Protein AF-A0A533ZH49-F1 (afdb_monomer_lite)

Foldseek 3Di:
DDDDDDDDDDPDDDDDDPPDDPPPPPDPVCVLVVVLVVVLVLVVVLLCVDPVRVPPDPVNSCVVSVVCSVVVPKDFDDDPNHTHDIDD

Secondary structure (DSSP, 8-state):
------------------PPPS-TTS-GGGHHHHHHHHHHHHHHHHHHHSTTTTT--HHHHHHHHHHHHHHT--EEEEETTEEEEEE-

Structure (mmCIF, N/CA/C/O backbone):
data_AF-A0A533ZH49-F1
#
_entry.id   AF-A0A533ZH49-F1
#
loop_
_atom_site.group_PDB
_atom_site.id
_atom_site.type_symbol
_atom_site.label_atom_id
_atom_site.label_alt_id
_atom_site.label_comp_id
_atom_site.label_asym_id
_atom_site.label_entity_id
_atom_site.label_seq_id
_atom_site.pdbx_PDB_ins_code
_atom_site.Cartn_x
_atom_site.Cartn_y
_atom_site.Cartn_z
_atom_site.occupancy
_atom_site.B_iso_or_equiv
_atom_site.auth_seq_id
_atom_site.auth_comp_id
_atom_site.auth_asym_id
_atom_site.auth_atom_id
_atom_site.pdbx_PDB_model_num
ATOM 1 N N . MET A 1 1 ? 49.254 -19.374 74.803 1.00 42.31 1 MET A N 1
ATOM 2 C CA . MET A 1 1 ? 48.986 -20.671 74.149 1.00 42.31 1 MET A CA 1
ATOM 3 C C . MET A 1 1 ? 47.792 -20.500 73.227 1.00 42.31 1 MET A C 1
ATOM 5 O O . MET A 1 1 ? 46.705 -20.214 73.708 1.00 42.31 1 MET A O 1
ATOM 9 N N . MET A 1 2 ? 48.035 -20.581 71.916 1.00 44.97 2 MET A N 1
ATOM 10 C CA . MET A 1 2 ? 47.014 -20.697 70.871 1.00 44.97 2 MET A CA 1
ATOM 11 C C . MET A 1 2 ? 46.339 -22.072 70.930 1.00 44.97 2 MET A C 1
ATOM 13 O O . MET A 1 2 ? 47.032 -23.067 71.107 1.00 44.97 2 MET A O 1
ATOM 17 N N . THR A 1 3 ? 45.024 -22.110 70.714 1.00 60.50 3 THR A N 1
ATOM 18 C CA . THR A 1 3 ? 44.260 -23.044 69.851 1.00 60.50 3 THR A CA 1
ATOM 19 C C . THR A 1 3 ? 42.782 -22.655 70.012 1.00 60.50 3 THR A C 1
ATOM 21 O O . THR A 1 3 ? 42.271 -22.561 71.119 1.00 60.50 3 THR A O 1
ATOM 24 N N . SER A 1 4 ? 42.061 -22.278 68.960 1.00 49.19 4 SER A N 1
ATOM 25 C CA . SER A 1 4 ? 41.288 -23.268 68.214 1.00 49.19 4 SER A CA 1
ATOM 26 C C . SER A 1 4 ? 40.785 -22.725 66.873 1.00 49.19 4 SER A C 1
ATOM 28 O O . SER A 1 4 ? 40.148 -21.683 66.799 1.00 49.19 4 SER A O 1
ATOM 30 N N . HIS A 1 5 ? 41.107 -23.502 65.840 1.00 55.34 5 HIS A N 1
ATOM 31 C CA . HIS A 1 5 ? 40.254 -23.966 64.745 1.00 55.34 5 HIS A CA 1
ATOM 32 C C . HIS A 1 5 ? 39.397 -22.969 63.940 1.00 55.34 5 HIS A C 1
ATOM 34 O O . HIS A 1 5 ? 38.300 -22.564 64.304 1.00 55.34 5 HIS A O 1
ATOM 40 N N . ARG A 1 6 ? 39.908 -22.732 62.726 1.00 54.00 6 ARG A N 1
ATOM 41 C CA . ARG A 1 6 ? 39.209 -22.464 61.462 1.00 54.00 6 ARG A CA 1
ATOM 42 C C . ARG A 1 6 ? 37.858 -23.200 61.358 1.00 54.00 6 ARG A C 1
ATOM 44 O O . ARG A 1 6 ? 37.856 -24.427 61.326 1.00 54.00 6 ARG A O 1
ATOM 51 N N . SER A 1 7 ? 36.761 -22.456 61.183 1.00 47.44 7 SER A N 1
ATOM 52 C CA . SER A 1 7 ? 35.528 -22.964 60.568 1.00 47.44 7 SER A CA 1
ATOM 53 C C . SER A 1 7 ? 35.369 -22.332 59.193 1.00 47.44 7 SER A C 1
ATOM 55 O O . SER A 1 7 ? 35.267 -21.116 59.044 1.00 47.44 7 SER A O 1
ATOM 57 N N . THR A 1 8 ? 35.436 -23.199 58.196 1.00 59.09 8 THR A N 1
ATOM 58 C CA . THR A 1 8 ? 34.977 -22.998 56.825 1.00 59.09 8 THR A CA 1
ATOM 59 C C . THR A 1 8 ? 33.443 -22.933 56.772 1.00 59.09 8 THR A C 1
ATOM 61 O O . THR A 1 8 ? 32.794 -23.152 57.791 1.00 59.09 8 THR A O 1
ATOM 64 N N . ASP A 1 9 ? 32.925 -22.642 55.571 1.00 45.31 9 ASP A N 1
ATOM 65 C CA . ASP A 1 9 ? 31.527 -22.388 55.165 1.00 45.31 9 ASP A CA 1
ATOM 66 C C . ASP A 1 9 ? 31.046 -20.953 55.464 1.00 45.31 9 ASP A C 1
ATOM 68 O O . ASP A 1 9 ? 30.566 -20.652 56.545 1.00 45.31 9 ASP A O 1
ATOM 72 N N . GLN A 1 10 ? 31.176 -19.943 54.588 1.00 49.72 10 GLN A N 1
ATOM 73 C CA . GLN A 1 10 ? 31.023 -19.916 53.119 1.00 49.72 10 GLN A CA 1
ATOM 74 C C . GLN A 1 10 ? 29.739 -20.610 52.635 1.00 49.72 10 GLN A C 1
ATOM 76 O O . GLN A 1 10 ? 29.749 -21.442 51.735 1.00 49.72 10 GLN A O 1
ATOM 81 N N . VAL A 1 11 ? 28.598 -20.205 53.202 1.00 49.91 11 VAL A N 1
ATOM 82 C CA . VAL A 1 11 ? 27.306 -20.336 52.516 1.00 49.91 11 VAL A CA 1
ATOM 83 C C . VAL A 1 11 ? 27.252 -19.295 51.399 1.00 49.91 11 VAL A C 1
ATOM 85 O O . VAL A 1 11 ? 26.956 -18.119 51.601 1.00 49.91 11 VAL A O 1
ATOM 88 N N . SER A 1 12 ? 27.580 -19.763 50.198 1.00 50.59 12 SER A N 1
ATOM 89 C CA . SER A 1 12 ? 27.145 -19.168 48.942 1.00 50.59 12 SER A CA 1
ATOM 90 C C . SER A 1 12 ? 25.642 -19.395 48.775 1.00 50.59 12 SER A C 1
ATOM 92 O O . SER A 1 12 ? 25.186 -20.533 48.706 1.00 50.59 12 SER A O 1
ATOM 94 N N . GLY A 1 13 ? 24.883 -18.309 48.662 1.00 46.78 13 GLY A N 1
ATOM 95 C CA . GLY A 1 13 ? 23.530 -18.307 48.114 1.00 46.78 13 GLY A CA 1
ATOM 96 C C . GLY A 1 13 ? 23.479 -17.307 46.958 1.00 46.78 13 GLY A C 1
ATOM 97 O O . GLY A 1 13 ? 23.680 -16.118 47.204 1.00 46.78 13 GLY A O 1
ATOM 98 N N . PRO A 1 14 ? 23.275 -17.744 45.703 1.00 59.38 14 PRO A N 1
ATOM 99 C CA . PRO A 1 14 ? 23.176 -16.849 44.566 1.00 59.38 14 PRO A CA 1
ATOM 100 C C . PRO A 1 14 ? 21.719 -16.437 44.349 1.00 59.38 14 PRO A C 1
ATOM 102 O O . PRO A 1 14 ? 20.812 -17.263 44.388 1.00 59.38 14 PRO A O 1
ATOM 105 N N . GLY A 1 15 ? 21.516 -15.177 43.983 1.00 53.88 15 GLY A N 1
ATOM 106 C CA . GLY A 1 15 ? 20.378 -14.813 43.149 1.00 53.88 15 GLY A CA 1
ATOM 107 C C . GLY A 1 15 ? 19.353 -13.884 43.782 1.00 53.88 15 GLY A C 1
ATOM 108 O O . GLY A 1 15 ? 18.967 -14.010 44.934 1.00 53.88 15 GLY A O 1
ATOM 109 N N . ALA A 1 16 ? 18.876 -13.002 42.907 1.00 57.31 16 ALA A N 1
ATOM 110 C CA . ALA A 1 16 ? 17.655 -12.220 43.021 1.00 57.31 16 ALA A CA 1
ATOM 111 C C . ALA A 1 16 ? 17.681 -11.023 43.984 1.00 57.31 16 ALA A C 1
ATOM 113 O O . ALA A 1 16 ? 17.007 -11.025 45.000 1.00 57.31 16 ALA A O 1
ATOM 114 N N . ASP A 1 17 ? 18.325 -9.930 43.563 1.00 51.41 17 ASP A N 1
ATOM 115 C CA . ASP A 1 17 ? 17.574 -8.666 43.454 1.00 51.41 17 ASP A CA 1
ATOM 116 C C . ASP A 1 17 ? 18.201 -7.739 42.397 1.00 51.41 17 ASP A C 1
ATOM 118 O O . ASP A 1 17 ? 18.673 -6.635 42.661 1.00 51.41 17 ASP A O 1
ATOM 122 N N . ARG A 1 18 ? 18.261 -8.217 41.146 1.00 57.28 18 ARG A N 1
ATOM 123 C CA . ARG A 1 18 ? 18.518 -7.348 39.991 1.00 57.28 18 ARG A CA 1
ATOM 124 C C . ARG A 1 18 ? 17.175 -6.719 39.623 1.00 57.28 18 ARG A C 1
ATOM 126 O O . ARG A 1 18 ? 16.500 -7.204 38.718 1.00 57.28 18 ARG A O 1
ATOM 133 N N . ARG A 1 19 ? 16.746 -5.699 40.375 1.00 54.78 19 ARG A N 1
ATOM 134 C CA . ARG A 1 19 ? 15.539 -4.934 40.032 1.00 54.78 19 ARG A CA 1
ATOM 135 C C . ARG A 1 19 ? 15.681 -4.431 38.592 1.00 54.78 19 ARG A C 1
ATOM 137 O O . ARG A 1 19 ? 16.689 -3.789 38.290 1.00 54.78 19 ARG A O 1
ATOM 144 N N . PRO A 1 20 ? 14.732 -4.720 37.691 1.00 56.03 20 PRO A N 1
ATOM 145 C CA . PRO A 1 20 ? 14.753 -4.122 36.371 1.00 56.03 20 PRO A CA 1
ATOM 146 C C . PRO A 1 20 ? 14.484 -2.621 36.509 1.00 56.03 20 PRO A C 1
ATOM 148 O O . PRO A 1 20 ? 13.483 -2.199 37.087 1.00 56.03 20 PRO A O 1
ATOM 151 N N . SER A 1 21 ? 15.410 -1.822 35.989 1.00 55.31 21 SER A N 1
ATOM 152 C CA . SER A 1 21 ? 15.273 -0.382 35.799 1.00 55.31 21 SER A CA 1
ATOM 153 C C . SER A 1 21 ? 13.947 -0.055 35.094 1.00 55.31 21 SER A C 1
ATOM 155 O O . SER A 1 21 ? 13.643 -0.685 34.077 1.00 55.31 21 SER A O 1
ATOM 157 N N . PRO A 1 22 ? 13.171 0.952 35.530 1.00 55.91 22 PRO A N 1
ATOM 158 C CA . PRO A 1 22 ? 12.008 1.423 34.787 1.00 55.91 22 PRO A CA 1
ATOM 159 C C . PRO A 1 22 ? 12.472 2.340 33.642 1.00 55.91 22 PRO A C 1
ATOM 161 O O . PRO A 1 22 ? 12.233 3.538 33.656 1.00 55.91 22 PRO A O 1
ATOM 164 N N . SER A 1 23 ? 13.186 1.785 32.658 1.00 54.41 23 SER A N 1
ATOM 165 C CA . SER A 1 23 ? 13.593 2.507 31.438 1.00 54.41 23 SER A CA 1
ATOM 166 C C . SER A 1 23 ? 12.684 2.203 30.240 1.00 54.41 23 SER A C 1
ATOM 168 O O . SER A 1 23 ? 12.826 2.824 29.194 1.00 54.41 23 SER A O 1
ATOM 170 N N . CYS A 1 24 ? 11.746 1.257 30.362 1.00 40.81 24 CYS A N 1
ATOM 171 C CA . CYS A 1 24 ? 10.914 0.800 29.240 1.00 40.81 24 CYS A CA 1
ATOM 172 C C . CYS A 1 24 ? 9.628 1.618 29.031 1.00 40.81 24 CYS A C 1
ATOM 174 O O . CYS A 1 24 ? 8.805 1.254 28.194 1.00 40.81 24 CYS A O 1
ATOM 176 N N . ALA A 1 25 ? 9.422 2.693 29.792 1.00 51.16 25 ALA A N 1
ATOM 177 C CA . ALA A 1 25 ? 8.196 3.488 29.743 1.00 51.16 25 ALA A CA 1
ATOM 178 C C . ALA A 1 25 ? 8.362 4.824 29.005 1.00 51.16 25 ALA A C 1
ATOM 180 O O . ALA A 1 25 ? 7.573 5.735 29.228 1.00 51.16 25 ALA A O 1
ATOM 181 N N . GLU A 1 26 ? 9.343 4.948 28.111 1.00 48.19 26 GLU A N 1
ATOM 182 C CA . GLU A 1 26 ? 9.449 6.120 27.246 1.00 48.19 26 GLU A CA 1
ATOM 183 C C . GLU A 1 26 ? 9.083 5.740 25.808 1.00 48.19 26 GLU A C 1
ATOM 185 O O . GLU A 1 26 ? 9.726 4.910 25.171 1.00 48.19 26 GLU A O 1
ATOM 190 N N . ASN A 1 27 ? 8.023 6.386 25.315 1.00 54.84 27 ASN A N 1
ATOM 191 C CA . ASN A 1 27 ? 7.604 6.465 23.913 1.00 54.84 27 ASN A CA 1
ATOM 192 C C . ASN A 1 27 ? 6.62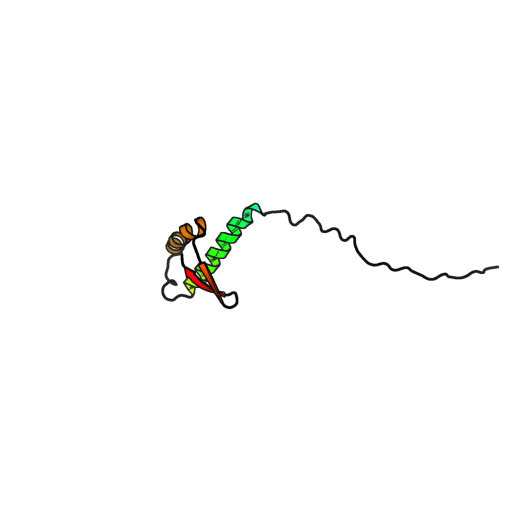1 5.416 23.346 1.00 54.84 27 ASN A C 1
ATOM 194 O O . ASN A 1 27 ? 6.714 4.997 22.196 1.00 54.84 27 ASN A O 1
ATOM 198 N N . GLN A 1 28 ? 5.573 5.067 24.096 1.00 48.84 28 GLN A N 1
ATOM 199 C CA . GLN A 1 28 ? 4.425 4.325 23.536 1.00 48.84 28 GLN A CA 1
ATOM 200 C C . GLN A 1 28 ? 3.442 5.215 22.734 1.00 48.84 28 GLN A C 1
ATOM 202 O O . GLN A 1 28 ? 2.578 4.697 22.033 1.00 48.84 28 GLN A O 1
ATOM 207 N N . GLY A 1 29 ? 3.599 6.548 22.763 1.00 38.94 29 GLY A N 1
ATOM 208 C CA . GLY A 1 29 ? 2.792 7.500 21.979 1.00 38.94 29 GLY A CA 1
ATOM 209 C C . GLY A 1 29 ? 3.141 7.560 20.483 1.00 38.94 29 GLY A C 1
ATOM 210 O O . GLY A 1 29 ? 2.317 7.970 19.672 1.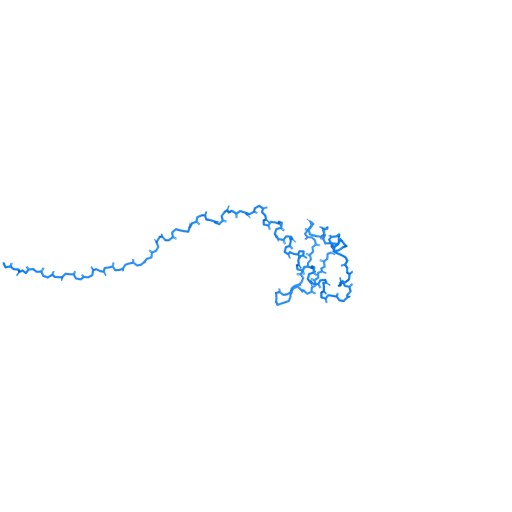00 38.94 29 GLY A O 1
ATOM 211 N N . THR A 1 30 ? 4.329 7.087 20.093 1.00 42.66 30 THR A N 1
ATOM 212 C CA . THR A 1 30 ? 4.781 6.953 18.693 1.00 42.66 30 THR A CA 1
ATOM 213 C C . THR A 1 30 ? 4.533 5.555 18.111 1.00 42.66 30 THR A C 1
ATOM 215 O O . THR A 1 30 ? 4.740 5.345 16.917 1.00 42.66 30 THR A O 1
ATOM 218 N N . ALA A 1 31 ? 4.056 4.591 18.907 1.00 45.81 31 ALA A N 1
ATOM 219 C CA . ALA A 1 31 ? 3.968 3.182 18.510 1.00 45.81 31 ALA A CA 1
ATOM 220 C C . ALA A 1 31 ? 2.913 2.901 17.419 1.00 45.81 31 ALA A C 1
ATOM 222 O O . ALA A 1 31 ? 3.136 2.061 16.551 1.00 45.81 31 ALA A O 1
ATOM 223 N N . VAL A 1 32 ? 1.789 3.627 17.406 1.00 49.69 32 VAL A N 1
ATOM 224 C CA . VAL A 1 32 ? 0.758 3.489 16.354 1.00 49.69 32 VAL A CA 1
ATOM 225 C C . VAL A 1 32 ? 1.213 4.066 15.012 1.00 49.69 32 VAL A C 1
ATOM 227 O O . VAL A 1 32 ? 0.990 3.450 13.971 1.00 49.69 32 VAL A O 1
ATOM 230 N N . ALA A 1 33 ? 1.922 5.200 15.036 1.00 51.97 33 ALA A N 1
ATOM 231 C CA . ALA A 1 33 ? 2.556 5.761 13.846 1.00 51.97 33 ALA A CA 1
ATOM 232 C C . ALA A 1 33 ? 3.679 4.841 13.348 1.00 51.97 33 ALA A C 1
ATOM 234 O O . ALA A 1 33 ? 3.782 4.593 12.150 1.00 51.97 33 ALA A O 1
ATOM 235 N N . SER A 1 34 ? 4.461 4.268 14.270 1.00 61.44 34 SER A N 1
ATOM 236 C CA . SER A 1 34 ? 5.502 3.289 13.952 1.00 61.44 34 SER A CA 1
ATOM 237 C C . SER A 1 34 ? 4.922 2.026 13.302 1.00 61.44 34 SER A C 1
ATOM 239 O O . SER A 1 34 ? 5.468 1.553 12.308 1.00 61.44 34 SER A O 1
ATOM 241 N N . GLY A 1 35 ? 3.771 1.532 13.777 1.00 79.12 35 GLY A N 1
ATOM 242 C CA . GLY A 1 35 ? 3.081 0.380 13.189 1.00 79.12 35 GLY A CA 1
ATOM 243 C C . GLY A 1 35 ? 2.582 0.633 11.764 1.00 79.12 35 GLY A C 1
ATOM 244 O O . GLY A 1 35 ? 2.831 -0.178 10.872 1.00 79.12 35 GLY A O 1
ATOM 245 N N . ASN A 1 36 ? 1.936 1.777 11.525 1.00 84.00 36 ASN A N 1
ATOM 246 C CA . ASN A 1 36 ? 1.455 2.144 10.188 1.00 84.00 36 ASN A CA 1
ATOM 247 C C . ASN A 1 36 ? 2.610 2.437 9.220 1.00 84.00 36 ASN A C 1
ATOM 249 O O . ASN A 1 36 ? 2.552 2.024 8.065 1.00 84.00 36 ASN A O 1
ATOM 253 N N . ALA A 1 37 ? 3.676 3.093 9.689 1.00 86.12 37 ALA A N 1
ATOM 254 C CA . ALA A 1 37 ? 4.871 3.349 8.890 1.00 86.12 37 ALA A CA 1
ATOM 255 C C . ALA A 1 37 ? 5.594 2.047 8.507 1.00 86.12 37 ALA A C 1
ATOM 257 O O . ALA A 1 37 ? 5.997 1.886 7.355 1.00 86.12 37 ALA A O 1
ATOM 258 N N . ALA A 1 38 ? 5.710 1.093 9.437 1.00 88.00 38 ALA A N 1
ATOM 259 C CA . ALA A 1 38 ? 6.281 -0.223 9.156 1.00 88.00 38 ALA A CA 1
ATOM 260 C C . ALA A 1 38 ? 5.449 -0.992 8.115 1.00 88.00 38 ALA A C 1
ATOM 262 O O . ALA A 1 38 ? 6.003 -1.520 7.152 1.00 88.00 38 ALA A O 1
ATOM 263 N N . LEU A 1 39 ? 4.118 -0.988 8.255 1.00 88.81 39 LEU A N 1
ATOM 264 C CA . LEU A 1 39 ? 3.204 -1.608 7.288 1.00 88.81 39 LEU A CA 1
ATOM 265 C C . LEU A 1 39 ? 3.292 -0.958 5.906 1.00 88.81 39 LEU A C 1
ATOM 267 O O . LEU A 1 39 ? 3.372 -1.666 4.903 1.00 88.81 39 LEU A O 1
ATOM 271 N N . PHE A 1 40 ? 3.314 0.373 5.844 1.00 90.81 40 PHE A N 1
ATOM 272 C CA . PHE A 1 40 ? 3.481 1.103 4.591 1.00 90.81 40 PHE A CA 1
ATOM 273 C C . PHE A 1 40 ? 4.811 0.750 3.914 1.00 90.81 40 PHE A C 1
ATOM 275 O O . PHE A 1 40 ? 4.838 0.501 2.712 1.00 90.81 40 PHE A O 1
ATOM 282 N N . GLY A 1 41 ? 5.898 0.639 4.686 1.00 90.31 41 GLY A N 1
ATOM 283 C CA . GLY A 1 41 ? 7.198 0.188 4.187 1.00 90.31 41 GLY A CA 1
ATOM 284 C C . GLY A 1 41 ? 7.167 -1.233 3.615 1.00 90.31 41 GLY A C 1
ATOM 285 O O . GLY A 1 41 ? 7.694 -1.466 2.527 1.00 90.31 41 GLY A O 1
ATOM 286 N N . GLU A 1 42 ? 6.506 -2.177 4.295 1.00 91.12 42 GLU A N 1
ATOM 287 C CA . GLU A 1 42 ? 6.321 -3.548 3.791 1.00 91.12 42 GLU A CA 1
ATOM 288 C C . GLU A 1 42 ? 5.524 -3.581 2.477 1.00 91.12 42 GLU A C 1
ATOM 290 O O . GLU A 1 42 ? 5.889 -4.312 1.550 1.00 91.12 42 GLU A O 1
ATOM 295 N N . ILE A 1 43 ? 4.459 -2.778 2.376 1.00 91.06 43 ILE A N 1
ATOM 296 C CA . ILE A 1 43 ? 3.632 -2.673 1.166 1.00 91.06 43 ILE A CA 1
ATOM 297 C C . ILE A 1 43 ? 4.435 -2.034 0.031 1.00 91.06 43 ILE A C 1
ATOM 299 O O . ILE A 1 43 ? 4.473 -2.583 -1.068 1.00 91.06 43 ILE A O 1
ATOM 303 N N . ALA A 1 44 ? 5.135 -0.927 0.286 1.00 91.38 44 ALA A N 1
ATOM 304 C CA . ALA A 1 44 ? 5.981 -0.267 -0.706 1.00 91.38 44 ALA A CA 1
ATOM 305 C C . ALA A 1 44 ? 7.061 -1.217 -1.242 1.00 91.38 44 ALA A C 1
ATOM 307 O O . ALA A 1 44 ? 7.256 -1.324 -2.454 1.00 91.38 44 ALA A O 1
ATOM 308 N N . TRP A 1 45 ? 7.708 -1.975 -0.356 1.00 91.12 45 TRP A N 1
ATOM 309 C CA . TRP A 1 45 ? 8.701 -2.972 -0.745 1.00 91.12 45 TRP A CA 1
ATOM 310 C C . TRP A 1 45 ? 8.104 -4.096 -1.605 1.00 91.12 45 TRP A C 1
ATOM 312 O O . TRP A 1 45 ? 8.705 -4.507 -2.602 1.00 91.12 45 TRP A O 1
ATOM 322 N N . LEU A 1 46 ? 6.902 -4.572 -1.264 1.00 91.12 46 LEU A N 1
ATOM 323 C CA . LEU A 1 46 ? 6.175 -5.547 -2.078 1.00 91.12 46 LEU A CA 1
ATOM 324 C C . LEU 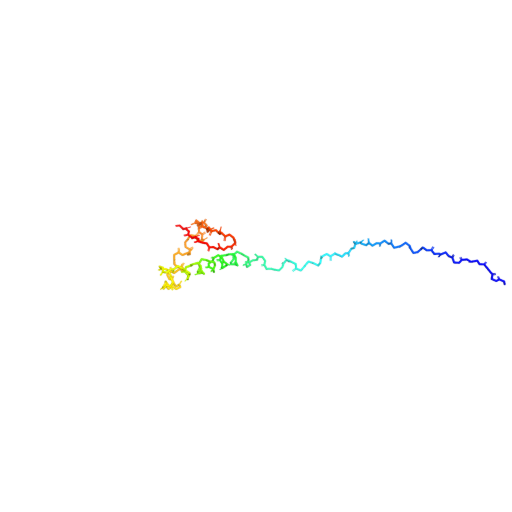A 1 46 ? 5.843 -4.983 -3.472 1.00 91.12 46 LEU A C 1
ATOM 326 O O . LEU A 1 46 ? 6.053 -5.668 -4.476 1.00 91.12 46 LEU A O 1
ATOM 330 N N . MET A 1 47 ? 5.376 -3.736 -3.544 1.00 90.19 47 MET A N 1
ATOM 331 C CA . MET A 1 47 ? 5.015 -3.070 -4.800 1.00 90.19 47 MET A CA 1
ATOM 332 C C . MET A 1 47 ? 6.229 -2.860 -5.711 1.00 90.19 47 MET A C 1
ATOM 334 O O . MET A 1 47 ? 6.131 -3.096 -6.914 1.00 90.19 47 MET A O 1
ATOM 338 N N . MET A 1 48 ? 7.400 -2.540 -5.150 1.00 89.62 48 MET A N 1
ATOM 339 C CA . MET A 1 48 ? 8.657 -2.434 -5.908 1.00 89.62 48 MET A CA 1
ATOM 340 C C . MET A 1 48 ? 9.091 -3.761 -6.547 1.00 89.62 48 MET A C 1
ATOM 342 O O . MET A 1 48 ? 9.718 -3.760 -7.608 1.00 89.62 48 MET A O 1
ATOM 346 N N . ARG A 1 49 ? 8.755 -4.902 -5.931 1.00 88.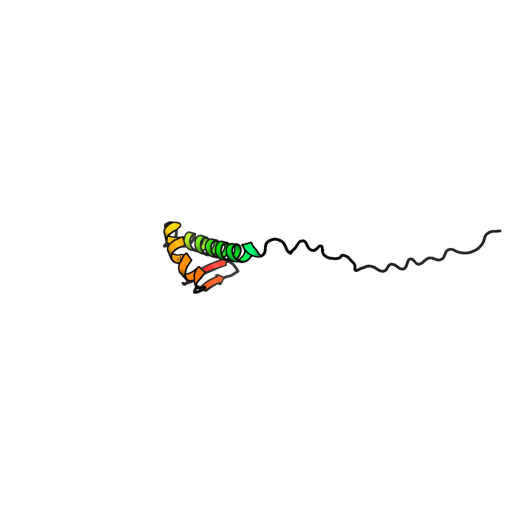88 49 ARG A N 1
ATOM 347 C CA . ARG A 1 49 ? 9.032 -6.240 -6.490 1.00 88.88 49 ARG A CA 1
ATOM 348 C C . ARG A 1 49 ? 8.015 -6.671 -7.549 1.00 88.88 49 ARG A C 1
ATOM 350 O O . ARG A 1 49 ? 8.280 -7.624 -8.279 1.00 88.88 49 ARG A O 1
ATOM 357 N N . SER A 1 50 ? 6.871 -5.995 -7.651 1.00 87.81 50 SER A N 1
ATOM 358 C CA . SER A 1 50 ? 5.846 -6.286 -8.652 1.00 87.81 50 SER A CA 1
ATOM 359 C C . SER A 1 50 ? 6.134 -5.532 -9.958 1.00 87.81 50 SER A C 1
ATOM 361 O O . SER A 1 50 ? 6.239 -4.305 -9.941 1.00 87.81 50 SER A O 1
ATOM 363 N N . PRO A 1 51 ? 6.203 -6.203 -11.124 1.00 85.94 51 PRO A N 1
ATOM 364 C CA . PRO A 1 51 ? 6.454 -5.528 -12.401 1.00 85.94 51 PRO A CA 1
ATOM 365 C C . PRO A 1 51 ? 5.342 -4.545 -12.795 1.00 85.94 51 PRO A C 1
ATOM 367 O O . PRO A 1 51 ? 5.606 -3.602 -13.531 1.00 85.94 51 PRO A O 1
ATOM 370 N N . VAL A 1 52 ? 4.124 -4.738 -12.277 1.00 88.31 52 VAL A N 1
ATOM 371 C CA . VAL A 1 52 ? 2.969 -3.860 -12.528 1.00 88.31 52 VAL A CA 1
ATOM 372 C C . VAL A 1 52 ? 3.043 -2.576 -11.697 1.00 88.31 52 VAL A C 1
ATOM 374 O O . VAL A 1 52 ? 2.620 -1.524 -12.159 1.00 88.31 52 VAL A O 1
ATOM 377 N N . HIS A 1 53 ? 3.620 -2.639 -10.493 1.00 87.38 53 HIS A N 1
ATOM 378 C CA . HIS A 1 53 ? 3.579 -1.538 -9.522 1.00 87.38 53 HIS A CA 1
ATOM 379 C C . HIS A 1 53 ? 4.940 -0.864 -9.284 1.00 87.38 53 HIS A C 1
ATOM 381 O O . HIS A 1 53 ? 5.000 0.167 -8.623 1.00 87.38 53 HIS A O 1
ATOM 387 N N . ARG A 1 54 ? 6.036 -1.374 -9.864 1.00 86.94 54 ARG A N 1
ATOM 388 C CA . ARG A 1 54 ? 7.394 -0.804 -9.720 1.00 86.94 54 ARG A CA 1
ATOM 389 C C . ARG A 1 54 ? 7.559 0.635 -10.225 1.00 86.94 54 ARG A C 1
ATOM 391 O O . ARG A 1 54 ? 8.533 1.287 -9.871 1.00 86.94 54 ARG A O 1
ATOM 398 N N . HIS A 1 55 ? 6.658 1.096 -11.090 1.00 90.38 55 HIS A N 1
ATOM 399 C CA . HIS A 1 55 ? 6.657 2.450 -11.655 1.00 90.38 55 HIS A CA 1
ATOM 400 C C . HIS A 1 55 ? 5.572 3.346 -11.049 1.00 90.38 55 HIS A C 1
ATOM 402 O O . HIS A 1 55 ? 5.382 4.465 -11.515 1.00 90.38 55 HIS A O 1
ATOM 408 N N . LEU A 1 56 ? 4.858 2.859 -10.031 1.00 90.31 56 LEU A N 1
ATOM 409 C CA . LEU A 1 56 ? 3.845 3.636 -9.335 1.00 90.31 56 LEU A CA 1
ATOM 410 C C . LEU A 1 56 ? 4.519 4.776 -8.566 1.00 90.31 56 LEU A C 1
ATOM 412 O O . LEU A 1 56 ? 5.504 4.554 -7.853 1.00 90.31 56 LEU A O 1
ATOM 416 N N . PHE A 1 57 ? 3.997 5.994 -8.699 1.00 92.12 57 PHE A N 1
ATOM 417 C CA . PHE A 1 57 ? 4.503 7.116 -7.921 1.00 92.12 57 PHE A CA 1
ATOM 418 C C . PHE A 1 57 ? 4.194 6.915 -6.440 1.00 92.12 57 PHE A C 1
ATOM 420 O O . PHE A 1 57 ? 3.162 6.361 -6.066 1.00 92.12 57 PHE A O 1
ATOM 427 N N . LEU A 1 58 ? 5.084 7.409 -5.576 1.00 88.88 58 LEU A N 1
ATOM 428 C CA . LEU A 1 58 ? 4.893 7.294 -4.131 1.00 88.88 58 LEU A CA 1
ATOM 429 C C . LEU A 1 58 ? 3.601 7.985 -3.666 1.00 88.88 58 LEU A C 1
ATOM 431 O O . LEU A 1 58 ? 2.950 7.485 -2.757 1.00 88.88 58 LEU A O 1
ATOM 435 N N . ALA A 1 59 ? 3.219 9.087 -4.319 1.00 91.94 59 ALA A N 1
ATOM 436 C CA . ALA A 1 59 ? 1.959 9.779 -4.064 1.00 91.94 59 ALA A CA 1
ATOM 437 C C . ALA A 1 59 ? 0.741 8.895 -4.383 1.00 91.94 59 ALA A C 1
ATOM 439 O O . ALA A 1 59 ? -0.164 8.781 -3.567 1.00 91.94 59 ALA A O 1
ATOM 440 N N . ASP A 1 60 ? 0.747 8.200 -5.524 1.00 92.06 60 ASP A N 1
ATOM 441 C CA . ASP A 1 60 ? -0.347 7.295 -5.895 1.00 92.06 60 ASP A CA 1
ATOM 442 C C . ASP A 1 60 ? -0.417 6.088 -4.952 1.00 92.06 60 ASP A C 1
ATOM 444 O O . ASP A 1 60 ? -1.500 5.639 -4.579 1.00 92.06 60 ASP A O 1
ATOM 448 N N . LEU A 1 61 ? 0.738 5.569 -4.522 1.00 91.06 61 LEU A N 1
ATOM 449 C CA . LEU A 1 61 ? 0.792 4.507 -3.521 1.00 91.06 61 LEU A CA 1
ATOM 450 C C . LEU A 1 61 ? 0.204 4.967 -2.183 1.00 91.06 61 LEU A C 1
ATOM 452 O O . LEU A 1 61 ? -0.590 4.245 -1.585 1.00 91.06 61 LEU A O 1
ATOM 456 N N . GLU A 1 62 ? 0.599 6.147 -1.706 1.00 91.50 62 GLU A N 1
ATOM 457 C CA . GLU A 1 62 ? 0.079 6.733 -0.470 1.00 91.50 62 GLU A CA 1
ATOM 458 C C . GLU A 1 62 ? -1.435 6.922 -0.548 1.00 91.50 62 GLU A C 1
ATOM 460 O O . GLU A 1 62 ? -2.144 6.461 0.346 1.00 91.50 62 GLU A O 1
ATOM 465 N N . TRP A 1 63 ? -1.939 7.435 -1.670 1.00 92.69 63 TRP A N 1
ATOM 466 C CA . TRP A 1 63 ? -3.370 7.571 -1.918 1.00 92.69 63 TRP A CA 1
ATOM 467 C C . TRP A 1 63 ? -4.128 6.235 -1.870 1.00 92.69 63 TRP A C 1
ATOM 469 O O . TRP A 1 63 ? -5.202 6.148 -1.274 1.00 92.69 63 TRP A O 1
ATOM 479 N N . LEU A 1 64 ? -3.579 5.174 -2.471 1.00 90.56 64 LEU A N 1
ATOM 480 C CA . LEU A 1 64 ? -4.209 3.847 -2.486 1.00 90.56 64 LEU A CA 1
ATOM 481 C C . LEU A 1 64 ? -4.184 3.164 -1.112 1.00 90.56 64 LEU A C 1
ATOM 483 O O . LEU A 1 64 ? -5.097 2.412 -0.771 1.00 90.56 64 LEU A O 1
ATOM 487 N N . VAL A 1 65 ? -3.139 3.407 -0.321 1.00 90.06 65 VAL A N 1
ATOM 488 C CA . VAL A 1 65 ? -2.883 2.694 0.938 1.00 90.06 65 VAL A CA 1
ATOM 489 C C . VAL A 1 65 ? -3.433 3.456 2.155 1.00 90.06 65 VAL A C 1
ATOM 491 O O . VAL A 1 65 ? -3.792 2.830 3.153 1.00 90.06 65 VAL A O 1
ATOM 494 N N . ALA A 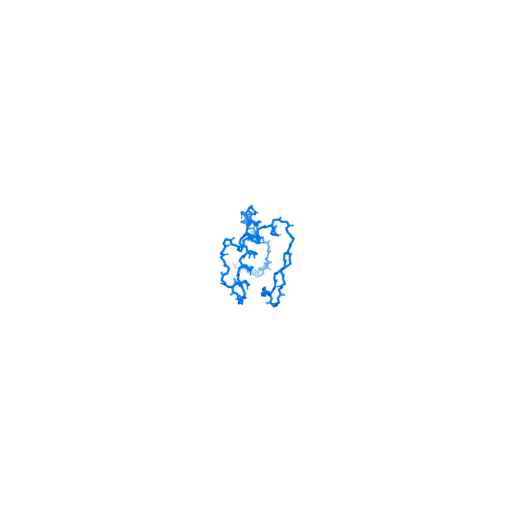1 66 ? -3.587 4.781 2.095 1.00 89.88 66 ALA A N 1
ATOM 495 C CA . ALA A 1 66 ? -4.065 5.586 3.223 1.00 89.88 66 ALA A CA 1
ATOM 496 C C . ALA A 1 66 ? -5.492 5.228 3.710 1.00 89.88 66 ALA A C 1
ATOM 498 O O . ALA A 1 66 ? -5.668 5.054 4.927 1.00 89.88 66 ALA A O 1
ATOM 499 N N . PRO A 1 67 ? -6.508 5.044 2.835 1.00 89.25 67 PRO A N 1
ATOM 500 C CA . PRO A 1 67 ? -7.847 4.639 3.268 1.00 89.25 67 PRO A CA 1
ATOM 501 C C . PRO A 1 67 ? -7.894 3.268 3.972 1.00 89.25 67 PRO A C 1
ATOM 503 O O . PRO A 1 67 ? -8.397 3.204 5.101 1.00 89.25 67 PRO A O 1
ATOM 506 N N . PRO A 1 68 ? -7.347 2.173 3.399 1.00 89.31 68 PRO A N 1
ATOM 507 C CA . PRO A 1 68 ? -7.427 0.857 4.026 1.00 89.31 68 PRO A CA 1
ATOM 508 C C . PRO A 1 68 ? -6.590 0.747 5.307 1.00 89.31 68 PRO A C 1
ATOM 510 O O . PRO A 1 68 ? -6.984 0.012 6.215 1.00 89.31 68 PRO A O 1
ATOM 513 N N . LEU A 1 69 ? -5.491 1.504 5.446 1.00 86.75 69 LEU A N 1
ATOM 514 C CA . LEU A 1 69 ? -4.739 1.577 6.709 1.00 86.75 69 LEU A CA 1
ATOM 515 C C . LEU A 1 69 ? -5.546 2.269 7.810 1.00 86.75 69 LEU A C 1
ATOM 517 O O . LEU A 1 69 ? -5.619 1.754 8.927 1.00 86.75 69 LEU A O 1
ATOM 521 N N . THR A 1 70 ? -6.184 3.398 7.494 1.00 87.69 70 THR A N 1
ATOM 522 C CA . THR A 1 70 ? -7.013 4.148 8.453 1.00 87.69 70 THR A CA 1
ATOM 523 C C . THR A 1 70 ? -8.200 3.317 8.933 1.00 87.69 70 THR A C 1
ATOM 525 O O . THR A 1 70 ? -8.493 3.273 10.129 1.00 87.69 70 THR A O 1
ATOM 528 N N . LEU A 1 71 ? -8.850 2.606 8.010 1.00 88.50 71 LEU A N 1
ATOM 529 C CA . LEU A 1 71 ? -10.010 1.764 8.303 1.00 88.50 71 LEU A CA 1
ATOM 530 C C . LEU A 1 71 ? -9.634 0.363 8.811 1.00 88.50 71 LEU A C 1
ATOM 532 O O . LEU A 1 71 ? -10.519 -0.399 9.198 1.00 88.50 71 LEU A O 1
ATOM 536 N N . LYS A 1 72 ? -8.340 0.008 8.818 1.00 86.56 72 LYS A N 1
ATOM 537 C CA . LYS A 1 72 ? -7.829 -1.350 9.098 1.00 86.56 72 LYS A CA 1
ATOM 538 C C . LYS A 1 72 ? -8.483 -2.432 8.223 1.00 86.56 72 LYS A C 1
ATOM 540 O O . LYS A 1 72 ? -8.601 -3.587 8.631 1.00 86.56 72 LYS A O 1
ATOM 545 N N . GLN A 1 73 ? -8.896 -2.059 7.014 1.00 90.00 73 GLN A N 1
ATOM 546 C CA . GLN A 1 73 ? -9.532 -2.924 6.021 1.00 90.00 73 GLN A CA 1
ATOM 547 C C . GLN A 1 73 ? -8.488 -3.381 5.006 1.00 90.00 73 GLN A C 1
ATOM 549 O O . GLN A 1 73 ? -8.517 -3.006 3.844 1.00 90.00 73 GLN A O 1
ATOM 554 N N . PHE A 1 74 ? -7.509 -4.153 5.463 1.00 90.56 74 PHE A N 1
ATOM 555 C CA . PHE A 1 74 ? -6.523 -4.739 4.566 1.00 90.56 74 PHE A CA 1
ATOM 556 C C . PHE A 1 74 ? -6.103 -6.119 5.052 1.00 90.56 74 PHE A C 1
ATOM 558 O O . PHE A 1 74 ? -6.168 -6.440 6.243 1.00 90.56 74 PHE A O 1
ATOM 565 N N . ARG A 1 75 ? -5.629 -6.946 4.122 1.00 86.94 75 ARG A N 1
ATOM 566 C CA . ARG A 1 75 ? -4.924 -8.191 4.428 1.00 86.94 75 ARG A CA 1
ATOM 567 C C . ARG A 1 75 ? -3.569 -8.182 3.748 1.00 86.94 75 ARG A C 1
ATOM 569 O O . ARG A 1 75 ? -3.459 -8.039 2.533 1.00 86.94 75 ARG A O 1
ATOM 576 N N . LEU A 1 76 ? -2.540 -8.383 4.563 1.00 88.19 76 LEU A N 1
ATOM 577 C CA . LEU A 1 76 ? -1.171 -8.575 4.114 1.00 88.19 76 LEU A CA 1
ATOM 578 C C . LEU A 1 76 ? -0.812 -10.050 4.278 1.00 88.19 76 LEU A C 1
ATOM 580 O O . LEU A 1 76 ? -0.659 -10.552 5.396 1.00 88.19 76 LEU A O 1
ATOM 584 N N . PHE A 1 77 ? -0.701 -10.750 3.156 1.00 88.88 77 PHE A N 1
ATOM 585 C CA . PHE A 1 77 ? -0.284 -12.143 3.135 1.00 88.88 77 PHE A CA 1
ATOM 586 C C . PHE A 1 77 ? 1.236 -12.202 3.223 1.00 88.88 77 PHE A C 1
ATOM 588 O O . PHE A 1 77 ? 1.943 -11.560 2.441 1.00 88.88 77 PHE A O 1
ATOM 595 N N . ARG A 1 78 ? 1.736 -12.989 4.176 1.00 89.56 78 ARG A N 1
ATOM 596 C CA . ARG A 1 78 ? 3.166 -13.214 4.384 1.00 89.56 78 ARG A CA 1
ATOM 597 C C . ARG A 1 78 ? 3.485 -14.693 4.202 1.00 89.56 78 ARG A C 1
ATOM 599 O O . ARG A 1 78 ? 2.762 -15.546 4.711 1.00 89.56 78 ARG A O 1
ATOM 606 N N . ARG A 1 79 ? 4.581 -14.988 3.508 1.00 88.56 79 ARG A N 1
ATOM 607 C CA . ARG A 1 79 ? 5.157 -16.330 3.378 1.00 88.56 79 ARG A CA 1
ATOM 608 C C . ARG A 1 79 ? 6.587 -16.273 3.894 1.00 88.56 79 ARG A C 1
ATOM 610 O O . ARG A 1 79 ? 7.335 -15.395 3.484 1.00 88.56 79 ARG A O 1
ATOM 617 N N . ASP A 1 80 ? 6.941 -17.148 4.831 1.00 85.62 80 ASP A N 1
ATOM 618 C CA . ASP A 1 80 ? 8.290 -17.197 5.419 1.00 85.62 80 ASP A CA 1
ATOM 619 C C . ASP A 1 80 ? 8.761 -15.839 5.990 1.00 85.62 80 ASP A C 1
ATOM 621 O O . ASP A 1 80 ? 9.915 -15.448 5.854 1.00 85.62 80 ASP A O 1
ATOM 625 N N . ARG A 1 81 ? 7.838 -15.100 6.630 1.00 78.19 81 ARG A N 1
ATOM 626 C CA . ARG A 1 81 ? 8.005 -13.714 7.136 1.00 78.19 81 ARG A CA 1
ATOM 627 C C . ARG A 1 81 ? 8.207 -12.627 6.074 1.00 78.19 81 ARG A C 1
ATOM 629 O O . ARG A 1 81 ? 8.404 -11.471 6.432 1.00 78.19 81 ARG A O 1
ATOM 636 N N . VAL A 1 82 ? 8.091 -12.955 4.793 1.00 84.75 82 VAL A N 1
ATOM 637 C CA . VAL A 1 82 ? 8.191 -12.001 3.686 1.00 84.75 82 VAL A CA 1
ATOM 638 C C . VAL A 1 82 ? 6.785 -11.647 3.184 1.00 84.75 82 VAL A C 1
ATOM 640 O O . VAL A 1 82 ? 5.992 -12.562 2.947 1.00 84.75 82 VAL A O 1
ATOM 643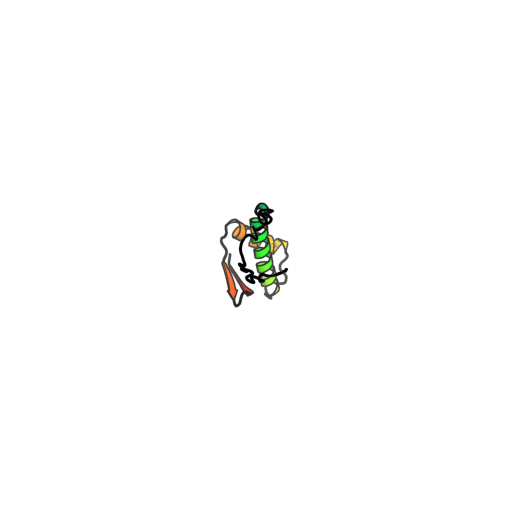 N N . PRO A 1 83 ? 6.431 -10.360 3.004 1.00 84.00 83 PRO A N 1
ATOM 644 C CA . PRO A 1 83 ? 5.160 -9.987 2.388 1.00 84.00 83 PRO A CA 1
ATOM 645 C C . PRO A 1 83 ? 5.132 -10.442 0.923 1.00 84.00 83 PRO A C 1
ATOM 647 O O . PRO A 1 83 ? 6.105 -10.261 0.187 1.00 84.00 83 PRO A O 1
ATOM 650 N N . VAL A 1 84 ? 4.025 -11.067 0.515 1.00 86.94 84 VAL A N 1
ATOM 651 C CA . VAL A 1 84 ? 3.844 -11.643 -0.833 1.00 86.94 84 VAL A CA 1
ATOM 652 C C . VAL A 1 84 ? 2.626 -11.103 -1.570 1.00 86.94 84 VAL A C 1
ATOM 654 O O . VAL A 1 84 ? 2.632 -11.085 -2.796 1.00 86.94 84 VAL A O 1
ATOM 657 N N . ALA A 1 85 ? 1.591 -10.667 -0.851 1.00 85.12 85 ALA A N 1
ATOM 658 C CA . ALA A 1 85 ? 0.404 -10.078 -1.457 1.00 85.12 85 ALA A CA 1
ATOM 659 C C . ALA A 1 85 ? -0.259 -9.087 -0.501 1.00 85.12 85 ALA A C 1
ATOM 661 O O . ALA A 1 85 ? -0.307 -9.315 0.709 1.00 85.12 85 ALA A O 1
ATOM 662 N N . PHE A 1 86 ? -0.800 -8.017 -1.071 1.00 88.81 86 PHE A N 1
ATOM 663 C CA . PHE A 1 86 ? -1.582 -7.003 -0.381 1.00 88.81 86 PHE A CA 1
ATOM 664 C C . PHE A 1 86 ? -2.961 -6.920 -1.034 1.00 88.81 86 PHE A C 1
ATOM 666 O O . PHE A 1 86 ? -3.059 -6.909 -2.261 1.00 88.81 86 PHE A O 1
ATOM 673 N N . VAL A 1 87 ? -4.006 -6.894 -0.209 1.00 87.88 87 VAL A N 1
ATOM 674 C CA . VAL A 1 87 ? -5.395 -6.700 -0.636 1.00 87.88 87 VAL A CA 1
ATOM 675 C C . VAL A 1 87 ? -6.041 -5.693 0.309 1.00 87.88 87 VAL A C 1
ATOM 677 O O . VAL A 1 87 ? -5.976 -5.873 1.529 1.00 87.88 87 VAL A O 1
ATOM 680 N N . SER A 1 88 ? -6.646 -4.659 -0.267 1.00 81.44 88 SER A N 1
ATOM 681 C CA . SER A 1 88 ? -7.414 -3.597 0.392 1.00 81.44 88 SER A CA 1
ATOM 682 C C . SER A 1 88 ? -8.849 -3.605 -0.096 1.00 81.44 88 SER A C 1
ATOM 684 O O . SER A 1 88 ? -9.001 -3.718 -1.335 1.00 81.44 88 SER A O 1
#

pLDDT: mean 74.07, std 18.54, range [38.94, 92.69]

Radius of gyration: 28.55 Å; chains: 1; bounding box: 59×34×87 Å

Sequence (88 aa):
MMTSHRSTDQVSGPGADRRPSPSCAENQGTAVASGNAALFGEIAWLMMRSPVHRHLFLADLEWLVAPPLTLKQFRLFRRDRVPVAFVS